Protein AF-N9PU46-F1 (afdb_monomer_lite)

Foldseek 3Di:
DVLLQVLLVVLLVVLVVLLVVLQVVLCVVVPPQHFLPVHFDPVLVVVVVVVSVVSSVVSSVVSNCVSVVNDDPVNVVVSSVVSSVVSSVSRVCRRPPDGSPCPPD

Radius of gyration: 15.97 Å; chains: 1; bounding box: 35×22×47 Å

Structure (mmCIF, N/CA/C/O backbone):
data_AF-N9PU46-F1
#
_entry.id   AF-N9PU46-F1
#
loop_
_atom_site.group_PDB
_atom_site.id
_atom_site.type_symbol
_atom_site.label_atom_id
_atom_site.label_alt_id
_atom_site.label_comp_id
_atom_site.label_asym_id
_atom_site.label_entity_id
_atom_site.label_seq_id
_atom_site.pdbx_PDB_ins_code
_atom_site.Cartn_x
_atom_site.Cartn_y
_atom_site.Cartn_z
_atom_site.occupancy
_atom_site.B_iso_or_equiv
_atom_site.auth_seq_id
_atom_site.auth_comp_id
_atom_site.auth_asym_id
_atom_site.auth_atom_id
_atom_site.pdbx_PDB_model_num
ATOM 1 N N . MET A 1 1 ? -12.086 -6.752 25.228 1.00 56.06 1 MET A N 1
ATOM 2 C CA . MET A 1 1 ? -10.749 -6.741 24.586 1.00 56.06 1 MET A CA 1
ATOM 3 C C . MET A 1 1 ? -10.788 -7.159 23.118 1.00 56.06 1 MET A C 1
ATOM 5 O O . MET A 1 1 ? -10.230 -6.430 22.313 1.00 56.06 1 MET A O 1
ATOM 9 N N . ILE A 1 2 ? -11.517 -8.222 22.751 1.00 61.69 2 ILE A N 1
ATOM 10 C CA . ILE A 1 2 ? -11.650 -8.735 21.366 1.00 61.69 2 ILE A CA 1
ATOM 11 C C . ILE A 1 2 ? -11.971 -7.641 20.327 1.00 61.69 2 ILE A C 1
ATOM 13 O O . ILE A 1 2 ? -11.306 -7.551 19.300 1.00 61.69 2 ILE A O 1
ATOM 17 N N . LYS A 1 3 ? -12.907 -6.726 20.632 1.00 62.56 3 LYS A N 1
ATOM 18 C CA . LYS A 1 3 ? -13.275 -5.624 19.721 1.00 62.56 3 LYS A CA 1
ATOM 19 C C . LYS A 1 3 ? -12.096 -4.717 19.342 1.00 62.56 3 LYS A C 1
ATOM 21 O O . LYS A 1 3 ? -12.103 -4.182 18.248 1.00 62.56 3 LYS A O 1
ATOM 26 N N . LYS A 1 4 ? -11.085 -4.547 20.208 1.00 68.75 4 LYS A N 1
ATOM 27 C CA . LYS A 1 4 ? -9.950 -3.636 19.958 1.00 68.75 4 LYS A CA 1
ATOM 28 C C . LYS A 1 4 ? -8.911 -4.209 18.992 1.00 68.75 4 LYS A C 1
ATOM 30 O O . LYS A 1 4 ? -8.247 -3.428 18.330 1.00 68.75 4 LYS A O 1
ATOM 35 N N . ILE A 1 5 ? -8.791 -5.536 18.908 1.00 79.25 5 ILE A N 1
ATOM 36 C CA . ILE A 1 5 ? -7.876 -6.229 17.981 1.00 79.25 5 ILE A CA 1
ATOM 37 C C . ILE A 1 5 ? -8.503 -6.346 16.584 1.00 79.25 5 ILE A C 1
ATOM 39 O O . ILE A 1 5 ? -7.796 -6.329 15.581 1.00 79.25 5 ILE A O 1
ATOM 43 N N . LEU A 1 6 ? -9.838 -6.379 16.513 1.00 86.06 6 LEU A N 1
ATOM 44 C CA . LEU A 1 6 ? -10.564 -6.469 15.250 1.00 86.06 6 LEU A CA 1
ATOM 45 C C . LEU A 1 6 ? -10.318 -5.255 14.336 1.00 86.06 6 LEU A C 1
ATOM 47 O O . LEU A 1 6 ? -10.182 -5.433 13.133 1.00 86.06 6 LEU A O 1
ATOM 51 N N . TYR A 1 7 ? -10.214 -4.037 14.882 1.00 85.75 7 TYR A N 1
ATOM 52 C CA . TYR A 1 7 ? -9.988 -2.826 14.074 1.00 85.75 7 TYR A CA 1
ATOM 53 C C . TYR A 1 7 ? -8.608 -2.777 13.391 1.00 85.75 7 TYR A C 1
ATOM 55 O O . TYR A 1 7 ? -8.572 -2.454 12.207 1.00 85.75 7 TYR A O 1
ATOM 63 N N . PRO A 1 8 ? -7.480 -3.105 14.056 1.00 86.25 8 PRO A N 1
ATOM 64 C CA . PRO A 1 8 ? -6.191 -3.282 13.385 1.00 86.25 8 PRO A CA 1
ATOM 65 C C . PRO A 1 8 ? -6.219 -4.326 12.264 1.00 86.25 8 PRO A C 1
ATOM 67 O O . PRO A 1 8 ? -5.702 -4.063 11.183 1.00 86.25 8 PRO A O 1
ATOM 70 N N . ILE A 1 9 ? -6.853 -5.484 12.499 1.00 89.62 9 ILE A N 1
ATOM 71 C CA . ILE A 1 9 ? -6.980 -6.543 11.483 1.00 89.62 9 ILE A CA 1
ATOM 72 C C . ILE A 1 9 ? -7.806 -6.040 10.295 1.00 89.62 9 ILE A C 1
ATOM 74 O O . ILE A 1 9 ? -7.403 -6.208 9.147 1.00 89.62 9 ILE A O 1
ATOM 78 N N . LEU A 1 10 ? -8.929 -5.369 10.561 1.00 89.00 10 LEU A N 1
ATOM 79 C CA . LEU A 1 10 ? -9.758 -4.757 9.526 1.00 89.00 10 LEU A CA 1
ATOM 80 C C . LEU A 1 10 ? -8.967 -3.710 8.728 1.00 89.00 10 LEU A C 1
ATOM 82 O O . LEU A 1 10 ? -9.060 -3.679 7.507 1.00 89.00 10 LEU A O 1
ATOM 86 N N . GLY A 1 11 ? -8.153 -2.894 9.402 1.00 87.75 11 GLY A N 1
ATOM 87 C CA . GLY A 1 11 ? -7.261 -1.927 8.762 1.00 87.75 11 GLY A CA 1
ATOM 88 C C . GLY A 1 11 ? -6.249 -2.589 7.827 1.00 87.75 11 GLY A C 1
ATOM 89 O O . GLY A 1 11 ? -6.021 -2.094 6.729 1.00 87.75 11 GLY A O 1
ATOM 90 N N . LEU A 1 12 ? -5.687 -3.734 8.216 1.00 91.69 12 LEU A N 1
ATOM 91 C CA . LEU A 1 12 ? -4.774 -4.504 7.370 1.00 91.69 12 LEU A CA 1
ATOM 92 C C . LEU A 1 12 ? -5.489 -5.079 6.138 1.00 91.69 12 LEU A C 1
ATOM 94 O O . LEU A 1 12 ? -4.997 -4.923 5.022 1.00 91.69 12 LEU A O 1
ATOM 98 N N . ILE A 1 13 ? -6.677 -5.666 6.320 1.00 92.38 13 ILE A N 1
ATOM 99 C CA . ILE A 1 13 ? -7.503 -6.182 5.214 1.00 92.38 13 ILE A CA 1
ATOM 100 C C . ILE A 1 13 ? -7.854 -5.057 4.232 1.00 92.38 13 ILE A C 1
ATOM 102 O O . ILE A 1 13 ? -7.687 -5.221 3.026 1.00 92.38 13 ILE A O 1
ATOM 106 N N . ILE A 1 14 ? -8.290 -3.899 4.739 1.00 90.44 14 ILE A N 1
ATOM 107 C CA . ILE A 1 14 ? -8.617 -2.732 3.911 1.00 90.44 14 ILE A CA 1
ATOM 108 C C . ILE A 1 14 ? -7.393 -2.280 3.113 1.00 90.44 14 ILE A C 1
ATOM 110 O O . ILE A 1 14 ? -7.520 -2.035 1.917 1.00 90.44 14 ILE A O 1
ATOM 114 N N . THR A 1 15 ? -6.207 -2.211 3.725 1.00 92.50 15 THR A N 1
ATOM 115 C CA . THR A 1 15 ? -4.979 -1.847 3.004 1.00 92.50 15 THR A CA 1
ATOM 116 C C . THR A 1 15 ? -4.678 -2.818 1.866 1.00 92.50 15 THR A C 1
ATOM 118 O O . THR A 1 15 ? -4.368 -2.365 0.770 1.00 92.50 15 THR A O 1
ATOM 121 N N . ILE A 1 16 ? -4.806 -4.132 2.083 1.00 93.31 16 ILE A N 1
ATOM 122 C CA . ILE A 1 16 ? -4.588 -5.140 1.030 1.00 93.31 16 ILE A CA 1
ATOM 123 C C . ILE A 1 16 ? -5.562 -4.923 -0.135 1.00 93.31 16 ILE A C 1
ATOM 125 O O . ILE A 1 16 ? -5.145 -4.882 -1.292 1.00 93.31 16 ILE A O 1
ATOM 129 N N . VAL A 1 17 ? -6.848 -4.729 0.168 1.00 93.25 17 VAL A N 1
ATOM 130 C CA . VAL A 1 17 ? -7.877 -4.470 -0.851 1.00 93.25 17 VAL A CA 1
ATOM 131 C C . VAL A 1 17 ? -7.582 -3.178 -1.613 1.00 93.25 17 VAL A C 1
ATOM 133 O O . VAL A 1 17 ? -7.658 -3.158 -2.838 1.00 93.25 17 VAL A O 1
ATOM 136 N N . LEU A 1 18 ? -7.198 -2.107 -0.914 1.00 92.00 18 LEU A N 1
ATOM 137 C CA . LEU A 1 18 ? -6.857 -0.835 -1.546 1.00 92.00 18 LEU A CA 1
ATOM 138 C C . LEU A 1 18 ? -5.584 -0.930 -2.395 1.00 92.00 18 LEU A C 1
ATOM 140 O O . LEU A 1 18 ? -5.538 -0.316 -3.457 1.00 92.00 18 LEU A O 1
ATOM 144 N N . MET A 1 19 ? -4.577 -1.709 -1.983 1.00 91.12 19 MET A N 1
ATOM 145 C CA . MET A 1 19 ? -3.390 -1.976 -2.805 1.00 91.12 19 MET A CA 1
ATOM 146 C C . MET A 1 19 ? -3.791 -2.636 -4.126 1.00 91.12 19 MET A C 1
ATOM 148 O O . MET A 1 19 ? -3.445 -2.112 -5.186 1.00 91.12 19 MET A O 1
ATOM 152 N N . GLN A 1 20 ? -4.581 -3.712 -4.072 1.00 90.38 20 GLN A N 1
ATOM 153 C CA . GLN A 1 20 ? -5.065 -4.405 -5.268 1.00 90.38 20 GLN A CA 1
ATOM 154 C C . GLN A 1 20 ? -5.889 -3.473 -6.167 1.00 90.38 20 GLN A C 1
ATOM 156 O O . GLN A 1 20 ? -5.608 -3.338 -7.358 1.00 90.38 20 GLN A O 1
ATOM 161 N N . PHE A 1 21 ? -6.858 -2.765 -5.585 1.00 90.94 21 PHE A N 1
ATOM 162 C CA . PHE A 1 21 ? -7.725 -1.851 -6.325 1.00 90.94 21 PHE A CA 1
ATOM 163 C C . PHE A 1 21 ? -6.939 -0.704 -6.970 1.00 90.94 21 PHE A C 1
ATOM 165 O O . PHE A 1 21 ? -7.191 -0.343 -8.116 1.00 90.94 21 PHE A O 1
ATOM 172 N N . SER A 1 22 ? -5.949 -0.147 -6.266 1.00 87.81 22 SER A N 1
ATOM 173 C CA . SER A 1 22 ? -5.105 0.927 -6.798 1.00 87.81 22 SER A CA 1
ATOM 174 C C . SER A 1 22 ? -4.264 0.471 -7.994 1.00 87.81 22 SER A C 1
ATOM 176 O O . SER A 1 22 ? -4.098 1.233 -8.946 1.00 87.81 22 SER A O 1
ATOM 178 N N . HIS A 1 23 ? -3.780 -0.775 -7.979 1.00 87.12 23 HIS A N 1
ATOM 179 C CA . HIS A 1 23 ? -3.045 -1.358 -9.095 1.00 87.12 23 HIS A CA 1
ATOM 180 C C . HIS A 1 23 ? -3.948 -1.552 -10.318 1.00 87.12 23 HIS A C 1
ATOM 182 O O . HIS A 1 23 ? -3.603 -1.116 -11.416 1.00 87.12 23 HIS A O 1
ATOM 188 N N . GLU A 1 24 ? -5.130 -2.144 -10.135 1.00 88.31 24 GLU A N 1
ATOM 189 C CA . GLU A 1 24 ? -6.098 -2.328 -11.221 1.00 88.31 24 GLU A CA 1
ATOM 190 C C . GLU A 1 24 ? -6.562 -0.989 -11.800 1.00 88.31 24 GLU A C 1
ATOM 192 O O . GLU A 1 24 ? -6.592 -0.813 -13.020 1.00 88.31 24 GLU A O 1
ATOM 197 N N . ALA A 1 25 ? -6.861 -0.011 -10.940 1.00 88.44 25 ALA A N 1
ATOM 198 C CA . ALA A 1 25 ? -7.204 1.341 -11.359 1.00 88.44 25 ALA A CA 1
ATOM 199 C C . ALA A 1 25 ? -6.074 1.973 -12.182 1.00 88.44 25 ALA A C 1
ATOM 201 O O . ALA A 1 25 ? -6.332 2.522 -13.251 1.00 88.44 25 ALA A O 1
ATOM 202 N N . PHE A 1 26 ? -4.819 1.850 -11.736 1.00 87.62 26 PHE A N 1
ATOM 203 C CA . PHE A 1 26 ? -3.662 2.343 -12.481 1.00 87.62 26 PHE A CA 1
ATOM 204 C C . PHE A 1 26 ? -3.560 1.705 -13.874 1.00 87.62 26 PHE A C 1
ATOM 206 O O . PHE A 1 26 ? -3.464 2.424 -14.869 1.00 87.62 26 PHE A O 1
ATOM 213 N N . VAL A 1 27 ? -3.630 0.372 -13.963 1.00 86.38 27 VAL A N 1
ATOM 214 C CA . VAL A 1 27 ? -3.524 -0.366 -15.236 1.00 86.38 27 VAL A CA 1
ATOM 215 C C . VAL A 1 27 ? -4.652 0.010 -16.202 1.00 86.38 27 VAL A C 1
ATOM 217 O O . VAL A 1 27 ? -4.415 0.147 -17.404 1.00 86.38 27 VAL A O 1
ATOM 220 N N . ASN A 1 28 ? -5.866 0.212 -15.688 1.00 87.44 28 ASN A N 1
ATOM 221 C CA . ASN A 1 28 ? -7.025 0.598 -16.491 1.00 87.44 28 ASN A CA 1
ATOM 222 C C . ASN A 1 28 ? -6.972 2.06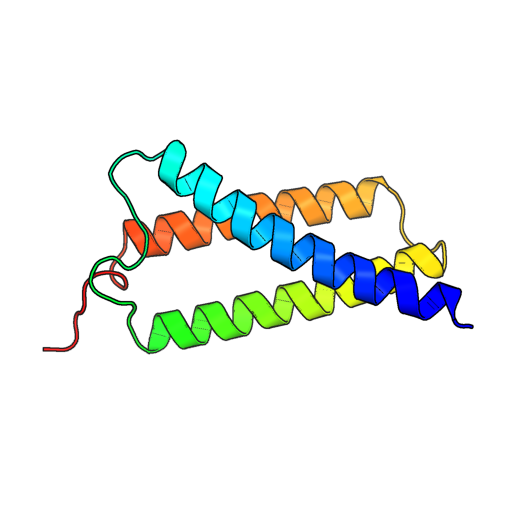4 -16.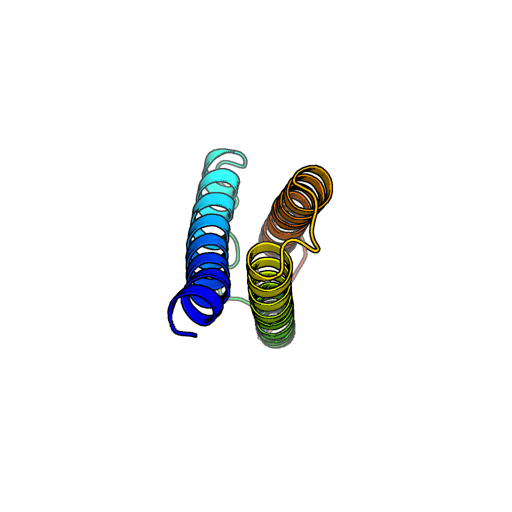957 1.00 87.44 28 ASN A C 1
ATOM 224 O O . ASN A 1 28 ? -7.424 2.368 -18.062 1.00 87.44 28 ASN A O 1
ATOM 228 N N . LEU A 1 29 ? -6.413 2.966 -16.141 1.00 86.38 29 LEU A N 1
ATOM 229 C CA . LEU A 1 29 ? -6.268 4.388 -16.468 1.00 86.38 29 LEU A CA 1
ATOM 230 C C . LEU A 1 29 ? -5.125 4.640 -17.457 1.00 86.38 29 LEU A C 1
ATOM 232 O O . LEU A 1 29 ? -5.297 5.375 -18.427 1.00 86.38 29 LEU A O 1
ATOM 236 N N . VAL A 1 30 ? -3.965 4.020 -17.239 1.00 81.00 30 VAL A N 1
ATOM 237 C CA . VAL A 1 30 ? -2.738 4.253 -18.020 1.00 81.00 30 VAL A CA 1
ATOM 238 C C . VAL A 1 30 ? -2.557 3.153 -19.071 1.00 81.00 30 VAL A C 1
ATOM 240 O O . VAL A 1 30 ? -1.476 2.581 -19.199 1.00 81.00 30 VAL A O 1
ATOM 243 N N . LYS A 1 31 ? -3.643 2.826 -19.793 1.00 70.00 31 LYS A N 1
ATOM 244 C CA . LYS A 1 31 ? -3.727 1.752 -20.804 1.00 70.00 31 LYS A CA 1
ATOM 245 C C . LYS A 1 31 ? -2.379 1.519 -21.509 1.00 70.00 31 LYS A C 1
ATOM 247 O O . LYS A 1 31 ? -1.792 2.455 -22.041 1.00 70.00 31 LYS A O 1
ATOM 252 N N . HIS A 1 32 ? -1.921 0.263 -21.512 1.00 65.44 32 HIS A N 1
ATOM 253 C CA . HIS A 1 32 ? -0.635 -0.230 -22.051 1.00 65.44 32 HIS A CA 1
ATOM 254 C C . HIS A 1 32 ? 0.607 -0.116 -21.153 1.00 65.44 32 HIS A C 1
ATOM 256 O O . HIS A 1 32 ? 1.641 -0.678 -21.505 1.00 65.44 32 HIS A O 1
ATOM 262 N N . LYS A 1 33 ? 0.521 0.490 -19.964 1.00 70.56 33 LYS A N 1
ATOM 263 C CA . LYS A 1 33 ? 1.614 0.468 -18.981 1.00 70.56 33 LYS A CA 1
ATOM 264 C C . LYS A 1 33 ? 1.294 -0.475 -17.825 1.00 70.56 33 LYS A C 1
ATOM 266 O O . LYS A 1 33 ? 0.707 -0.056 -16.830 1.00 70.56 33 LYS A O 1
ATOM 271 N N . ARG A 1 34 ? 1.675 -1.755 -17.934 1.00 76.31 34 ARG A N 1
ATOM 272 C CA . ARG A 1 34 ? 1.624 -2.651 -16.765 1.00 76.31 34 ARG A CA 1
ATOM 273 C C . ARG A 1 34 ? 2.966 -2.606 -16.022 1.00 76.31 34 ARG A C 1
ATOM 275 O O . ARG A 1 34 ? 4.008 -2.761 -16.658 1.00 76.31 34 ARG A O 1
ATOM 282 N N . PRO A 1 35 ? 2.958 -2.388 -14.699 1.00 76.75 35 PRO A N 1
ATOM 283 C CA . PRO A 1 35 ? 4.162 -2.462 -13.881 1.00 76.75 35 PRO A CA 1
ATOM 284 C C . PRO A 1 35 ? 4.848 -3.829 -14.007 1.00 76.75 35 PRO A C 1
ATOM 286 O O . PRO A 1 35 ? 4.177 -4.855 -13.932 1.00 76.75 35 PRO A O 1
ATOM 289 N N . CYS A 1 36 ? 6.175 -3.836 -14.155 1.00 74.44 36 CYS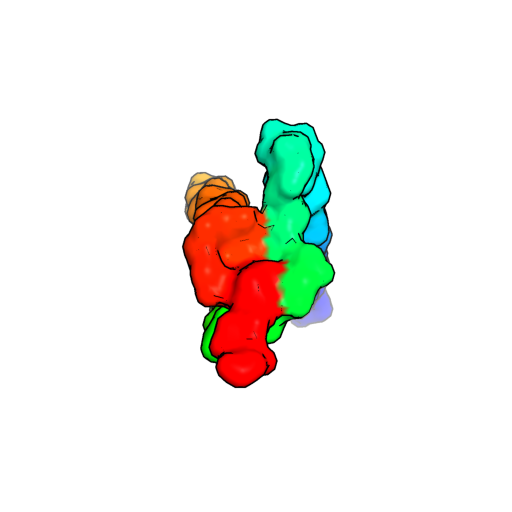 A N 1
ATOM 290 C CA . CYS A 1 36 ? 7.009 -5.045 -14.124 1.00 74.44 36 CYS A CA 1
ATOM 291 C C . CYS A 1 36 ? 6.603 -6.196 -15.073 1.00 74.44 36 CYS A C 1
ATOM 293 O O . CYS A 1 36 ? 6.726 -7.361 -14.693 1.00 74.44 36 CYS A O 1
ATOM 295 N N . ILE A 1 37 ? 6.162 -5.905 -16.306 1.00 73.25 37 ILE A N 1
ATOM 296 C CA . ILE A 1 37 ? 5.873 -6.941 -17.326 1.00 73.25 37 ILE A CA 1
ATOM 297 C C . ILE A 1 37 ? 7.076 -7.865 -17.557 1.00 73.25 37 ILE A C 1
ATOM 299 O O . ILE A 1 37 ? 6.903 -9.075 -17.660 1.00 73.25 37 ILE A O 1
ATOM 303 N N . GLU A 1 38 ? 8.285 -7.306 -17.609 1.00 72.00 38 GLU A N 1
ATOM 304 C CA . GLU A 1 38 ? 9.528 -8.047 -17.870 1.00 72.00 38 GLU A CA 1
ATOM 305 C C . GLU A 1 38 ? 10.225 -8.499 -16.575 1.00 72.00 38 GLU A C 1
ATOM 307 O O . GLU A 1 38 ? 11.354 -8.987 -16.593 1.00 72.00 38 GLU A O 1
ATOM 312 N N . GLY A 1 39 ? 9.542 -8.355 -15.435 1.00 69.69 39 GLY A N 1
ATOM 313 C CA . GLY A 1 39 ? 10.094 -8.561 -14.101 1.00 69.69 39 GLY A CA 1
ATOM 314 C C . GLY A 1 39 ? 10.546 -7.259 -13.436 1.00 69.69 39 GLY A C 1
ATOM 315 O O . GLY A 1 39 ? 10.871 -6.273 -14.090 1.00 69.69 39 GLY A O 1
ATOM 316 N N . CYS A 1 40 ? 10.529 -7.248 -12.099 1.00 77.69 40 CYS A N 1
ATOM 317 C CA . CYS A 1 40 ? 11.059 -6.133 -11.317 1.00 77.69 40 CYS A CA 1
ATOM 318 C C . CYS A 1 40 ? 12.526 -6.379 -10.920 1.00 77.69 40 CYS A C 1
ATOM 320 O O . CYS A 1 40 ? 12.867 -7.495 -10.510 1.00 77.69 40 CYS A O 1
ATOM 322 N N . SER A 1 41 ? 13.349 -5.330 -10.892 1.00 81.31 41 SER A N 1
ATOM 323 C CA . SER A 1 41 ? 14.698 -5.384 -10.311 1.00 81.31 41 SER A CA 1
ATOM 324 C C . SER A 1 41 ? 14.691 -5.790 -8.829 1.00 81.31 41 SER A C 1
ATOM 326 O O . SER A 1 41 ? 13.719 -5.559 -8.100 1.00 81.31 41 SER A O 1
ATOM 328 N N . GLY A 1 42 ? 15.804 -6.357 -8.348 1.00 81.56 42 GLY A N 1
ATOM 329 C CA . GLY A 1 42 ? 15.966 -6.718 -6.933 1.00 81.56 42 GLY A CA 1
ATOM 330 C C . GLY A 1 42 ? 15.794 -5.524 -5.985 1.00 81.56 42 GLY A C 1
ATOM 331 O O . GLY A 1 42 ? 15.070 -5.618 -4.994 1.00 81.56 42 GLY A O 1
ATOM 332 N N . SER A 1 43 ? 16.377 -4.371 -6.327 1.00 82.94 43 SER A N 1
ATOM 333 C CA . SER A 1 43 ? 16.246 -3.136 -5.544 1.00 82.94 43 SER A CA 1
ATOM 334 C C . SER A 1 43 ? 14.796 -2.663 -5.445 1.00 82.94 43 SER A C 1
ATOM 336 O O . SER A 1 43 ? 14.351 -2.270 -4.366 1.00 82.94 43 SER A O 1
ATOM 338 N N . PHE A 1 44 ? 14.029 -2.754 -6.537 1.00 84.56 44 PHE A N 1
ATOM 339 C CA . PHE A 1 44 ? 12.619 -2.371 -6.527 1.00 84.56 44 PHE A CA 1
ATOM 340 C C . PHE A 1 44 ? 11.760 -3.345 -5.712 1.00 84.56 44 PHE A C 1
ATOM 342 O O . PHE A 1 44 ? 10.883 -2.904 -4.976 1.00 84.56 44 PHE A O 1
ATOM 349 N N . LYS A 1 45 ? 12.041 -4.655 -5.761 1.00 85.06 45 LYS A N 1
ATOM 350 C CA . LYS A 1 45 ? 11.371 -5.645 -4.894 1.00 85.06 45 LYS A CA 1
ATOM 351 C C . LYS A 1 45 ? 11.600 -5.346 -3.410 1.00 85.06 45 LYS A C 1
ATOM 353 O O . LYS A 1 45 ? 10.643 -5.354 -2.639 1.00 85.06 45 LYS A O 1
ATOM 358 N N . ASN A 1 46 ? 12.835 -5.026 -3.021 1.00 88.75 46 ASN A N 1
ATOM 359 C CA . ASN A 1 46 ? 13.160 -4.648 -1.641 1.00 88.75 46 ASN A CA 1
ATOM 360 C C . ASN A 1 46 ? 12.443 -3.359 -1.221 1.00 88.75 46 ASN A C 1
ATOM 362 O O . ASN A 1 46 ? 11.865 -3.299 -0.136 1.00 88.75 46 ASN A O 1
ATOM 366 N N . PHE A 1 47 ? 12.422 -2.351 -2.096 1.00 90.19 47 PHE A N 1
ATOM 367 C CA . PHE A 1 47 ? 11.659 -1.126 -1.868 1.00 90.19 47 PHE A CA 1
ATOM 368 C C . PHE A 1 47 ? 10.160 -1.409 -1.693 1.00 90.19 47 PHE A C 1
ATOM 370 O O . PHE A 1 47 ? 9.566 -0.950 -0.721 1.00 90.19 47 PHE A O 1
ATOM 377 N N . LEU A 1 48 ? 9.556 -2.202 -2.585 1.00 89.31 48 LEU A N 1
ATOM 378 C CA . LEU A 1 48 ? 8.136 -2.548 -2.532 1.00 89.31 48 LEU A CA 1
ATOM 379 C C . LEU A 1 48 ? 7.792 -3.327 -1.257 1.00 89.31 48 LEU A C 1
ATOM 381 O O . LEU A 1 48 ? 6.746 -3.090 -0.652 1.00 89.31 48 LEU A O 1
ATOM 385 N N . MET A 1 49 ? 8.686 -4.213 -0.813 1.00 92.00 49 MET A N 1
ATOM 386 C CA . MET A 1 49 ? 8.548 -4.929 0.453 1.00 92.00 49 MET A CA 1
ATOM 387 C C . MET A 1 49 ? 8.507 -3.951 1.635 1.00 92.00 49 MET A C 1
ATOM 389 O O . MET A 1 49 ? 7.565 -3.994 2.424 1.00 92.00 49 MET A O 1
ATOM 393 N N . ILE A 1 50 ? 9.476 -3.033 1.737 1.00 95.00 50 ILE A N 1
ATOM 394 C CA . ILE A 1 50 ? 9.523 -2.026 2.813 1.00 95.00 50 ILE A CA 1
ATOM 395 C C . ILE A 1 50 ? 8.294 -1.110 2.758 1.00 95.00 50 ILE A C 1
ATOM 397 O O . ILE A 1 50 ? 7.664 -0.863 3.786 1.00 95.00 50 ILE A O 1
ATOM 401 N N . TYR A 1 51 ? 7.918 -0.650 1.562 1.00 93.88 51 TYR A N 1
ATOM 402 C CA . TYR A 1 51 ? 6.728 0.169 1.327 1.00 93.88 51 TYR A CA 1
ATOM 403 C C . TYR A 1 51 ? 5.452 -0.534 1.811 1.00 93.88 51 TYR A C 1
ATOM 405 O O . TYR A 1 51 ? 4.625 0.069 2.496 1.00 93.88 51 TYR A O 1
ATOM 413 N N . THR A 1 52 ? 5.310 -1.826 1.512 1.00 93.19 52 THR A N 1
ATOM 414 C CA . THR A 1 52 ? 4.150 -2.625 1.926 1.00 93.19 52 THR A CA 1
ATOM 415 C C . THR A 1 52 ? 4.091 -2.772 3.445 1.00 93.19 52 THR A C 1
ATOM 417 O O . THR A 1 52 ? 3.058 -2.488 4.053 1.00 93.19 52 THR A O 1
ATOM 420 N N . TRP A 1 53 ? 5.211 -3.137 4.078 1.00 95.25 53 TRP A N 1
ATOM 421 C CA . TRP A 1 53 ? 5.296 -3.258 5.537 1.00 95.25 53 TRP A CA 1
ATOM 422 C C . TRP A 1 53 ? 5.008 -1.944 6.253 1.00 95.25 53 TRP A C 1
ATOM 424 O O . TRP A 1 53 ? 4.283 -1.937 7.249 1.00 95.25 53 TRP A O 1
ATOM 434 N N . PHE A 1 54 ? 5.523 -0.830 5.730 1.00 95.88 54 PHE A N 1
ATOM 435 C CA . PHE A 1 54 ? 5.241 0.499 6.261 1.00 95.88 54 PHE A CA 1
ATOM 436 C C . PHE A 1 54 ? 3.731 0.767 6.309 1.00 95.88 54 PHE A C 1
ATOM 438 O O . PHE A 1 54 ? 3.203 1.136 7.359 1.00 95.88 54 PHE A O 1
ATOM 445 N N . TRP A 1 55 ? 3.016 0.509 5.211 1.00 95.88 55 TRP A N 1
ATOM 446 C CA . TRP A 1 55 ? 1.571 0.724 5.148 1.00 95.88 55 TRP A CA 1
ATOM 447 C C . TRP A 1 55 ? 0.759 -0.251 5.997 1.00 95.88 55 TRP A C 1
ATOM 449 O O . TRP A 1 55 ? -0.266 0.149 6.549 1.00 95.88 55 TRP A O 1
ATOM 459 N N . PHE A 1 56 ? 1.211 -1.495 6.156 1.00 94.25 56 PHE A N 1
ATOM 460 C CA . PHE A 1 56 ? 0.575 -2.449 7.069 1.00 94.25 56 PHE A CA 1
ATOM 461 C C . PHE A 1 56 ? 0.697 -2.003 8.525 1.00 94.25 56 PHE A C 1
ATOM 463 O O . PHE A 1 56 ? -0.301 -1.954 9.241 1.00 94.25 56 PHE A O 1
ATOM 470 N N . ILE A 1 57 ? 1.896 -1.610 8.960 1.00 94.50 57 ILE A N 1
ATOM 471 C CA . ILE A 1 57 ? 2.111 -1.113 10.325 1.00 94.50 57 ILE A CA 1
ATOM 472 C C . ILE A 1 57 ? 1.276 0.148 10.556 1.00 94.50 57 ILE A C 1
ATOM 474 O O . ILE A 1 57 ? 0.581 0.263 11.568 1.00 94.50 57 ILE A O 1
ATOM 478 N N . LEU A 1 58 ? 1.293 1.080 9.601 1.00 94.12 58 LEU A N 1
ATOM 479 C CA . LEU A 1 58 ? 0.557 2.332 9.715 1.00 94.12 58 LEU A CA 1
ATOM 480 C C . LEU A 1 58 ? -0.962 2.110 9.747 1.00 94.12 58 LEU A C 1
ATOM 482 O O . LEU A 1 58 ? -1.649 2.770 10.527 1.00 94.12 58 LEU A O 1
ATOM 486 N N . SER A 1 59 ? -1.498 1.160 8.972 1.00 93.12 59 SER A N 1
ATOM 487 C CA . SER A 1 59 ? -2.932 0.850 8.994 1.00 93.12 59 SER A CA 1
ATOM 488 C C . SER A 1 59 ? -3.361 0.131 10.270 1.00 93.12 59 SER A C 1
ATOM 490 O O . SER A 1 59 ? -4.422 0.442 10.813 1.00 93.12 59 SER A O 1
ATOM 492 N N . MET A 1 60 ? -2.521 -0.755 10.816 1.00 91.19 60 MET A N 1
ATOM 493 C CA . MET A 1 60 ? -2.759 -1.373 12.122 1.00 91.19 60 MET A CA 1
ATOM 494 C C . MET A 1 60 ? -2.759 -0.329 13.244 1.00 91.19 60 MET A C 1
ATOM 496 O O . MET A 1 60 ? -3.651 -0.344 14.097 1.00 91.19 60 MET A O 1
ATOM 500 N N . LEU A 1 61 ? -1.807 0.612 13.225 1.00 91.50 61 LEU A N 1
ATOM 501 C CA . LEU A 1 61 ? -1.753 1.732 14.169 1.00 91.50 61 LEU A CA 1
ATOM 502 C C . LEU A 1 61 ? -2.978 2.641 14.033 1.00 91.50 61 LEU A C 1
ATOM 504 O O . LEU A 1 61 ? -3.601 2.983 15.040 1.00 91.50 61 LEU A O 1
ATOM 508 N N . ALA A 1 62 ? -3.375 2.988 12.807 1.00 90.12 62 ALA A N 1
ATOM 509 C CA . ALA A 1 62 ? -4.581 3.771 12.557 1.00 90.12 62 ALA A CA 1
ATOM 510 C C . ALA A 1 62 ? -5.833 3.043 13.074 1.00 90.12 62 ALA A C 1
ATOM 512 O O . ALA A 1 62 ? -6.620 3.631 13.815 1.00 90.12 62 ALA A O 1
ATOM 513 N N . GLY A 1 63 ? -5.980 1.747 12.780 1.00 88.94 63 GLY A N 1
ATOM 514 C CA . GLY A 1 63 ? -7.060 0.899 13.291 1.00 88.94 63 GLY A CA 1
ATOM 515 C C . GLY A 1 63 ? -7.108 0.860 14.820 1.00 88.94 63 GLY A C 1
ATOM 516 O O . GLY A 1 63 ? -8.180 0.982 15.418 1.00 88.94 63 GLY A O 1
ATOM 517 N N . TYR A 1 64 ? -5.949 0.778 15.476 1.00 89.62 64 TYR A N 1
ATOM 518 C CA . TYR A 1 64 ? -5.856 0.854 16.933 1.00 89.62 64 TYR A CA 1
ATOM 519 C C . TYR A 1 64 ? -6.291 2.223 17.478 1.00 89.62 64 TYR A C 1
ATOM 521 O O . TYR A 1 64 ? -7.076 2.290 18.428 1.00 89.62 64 TYR A O 1
ATOM 529 N N . LEU A 1 65 ? -5.831 3.324 16.874 1.00 89.81 65 LEU A N 1
ATOM 530 C CA . LEU A 1 65 ? -6.206 4.680 17.289 1.00 89.81 65 LEU A CA 1
ATOM 531 C C . LEU A 1 65 ? -7.707 4.944 17.108 1.00 89.81 65 LEU A C 1
ATOM 533 O O . LEU A 1 65 ? -8.318 5.599 17.956 1.00 89.81 65 LEU A O 1
ATOM 537 N N . ILE A 1 66 ? -8.317 4.389 16.057 1.00 87.38 66 ILE A N 1
ATOM 538 C CA . ILE A 1 66 ? -9.769 4.412 15.838 1.00 87.38 66 ILE A CA 1
ATOM 539 C C . ILE A 1 66 ? -10.487 3.648 16.953 1.00 87.38 66 ILE A C 1
ATOM 541 O O . ILE A 1 66 ? -11.399 4.188 17.580 1.00 87.38 66 ILE A O 1
ATOM 545 N N . ALA A 1 67 ? -10.047 2.425 17.266 1.00 86.75 67 ALA A N 1
ATOM 546 C CA . ALA A 1 67 ? -10.624 1.627 18.349 1.00 86.75 67 ALA A CA 1
ATOM 547 C C . ALA A 1 67 ? -10.507 2.316 19.719 1.00 86.75 67 ALA A C 1
ATOM 549 O O . ALA A 1 67 ? -11.375 2.160 20.581 1.00 86.75 67 ALA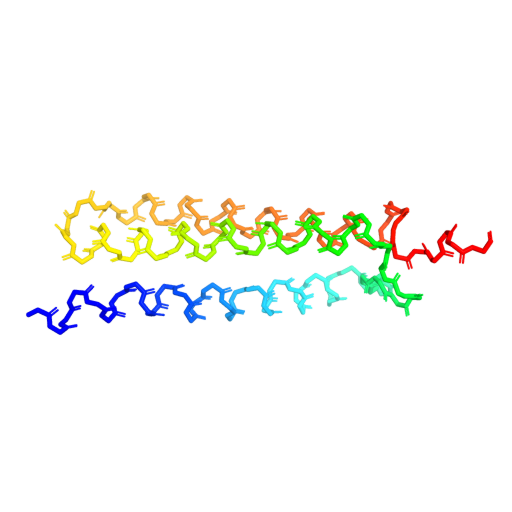 A O 1
ATOM 550 N N . ALA A 1 68 ? -9.439 3.090 19.922 1.00 86.62 68 ALA A N 1
ATOM 551 C CA . ALA A 1 68 ? -9.214 3.897 21.114 1.00 86.62 68 ALA A CA 1
ATOM 552 C C . ALA A 1 68 ? -9.980 5.235 21.114 1.00 86.62 68 ALA A C 1
ATOM 554 O O . ALA A 1 68 ? -9.877 5.969 22.094 1.00 86.62 68 ALA A O 1
ATOM 555 N N . ARG A 1 69 ? -10.733 5.559 20.048 1.00 85.44 69 ARG A N 1
ATOM 556 C CA . ARG A 1 69 ? -11.403 6.857 19.823 1.00 85.44 69 ARG A CA 1
ATOM 557 C C . ARG A 1 69 ? -10.450 8.061 19.881 1.00 85.44 69 ARG A C 1
ATOM 559 O O . ARG A 1 69 ? -10.854 9.160 20.245 1.00 85.44 69 ARG A O 1
ATOM 566 N N . LYS A 1 70 ? -9.180 7.848 19.527 1.00 87.19 70 LYS A N 1
ATOM 567 C CA . LYS A 1 70 ? -8.116 8.866 19.514 1.00 87.19 70 LYS A CA 1
ATOM 568 C C . LYS A 1 70 ? -7.817 9.416 18.116 1.00 87.19 70 LYS A C 1
ATOM 570 O O . LYS A 1 70 ? -7.054 10.366 17.995 1.00 87.19 70 LYS A O 1
ATOM 575 N N . ALA A 1 71 ? -8.400 8.831 17.070 1.00 85.44 71 ALA A N 1
ATOM 576 C CA . ALA A 1 71 ? -8.276 9.303 15.693 1.00 85.44 71 ALA A CA 1
ATOM 577 C C . ALA A 1 71 ? -9.578 9.956 15.216 1.00 85.44 71 ALA A C 1
ATOM 579 O O . ALA A 1 71 ? -10.667 9.429 15.444 1.00 85.44 71 ALA A O 1
ATOM 580 N N . SER A 1 72 ? -9.461 11.089 14.521 1.00 89.06 72 SER A N 1
ATOM 581 C CA . SER A 1 72 ? -10.590 11.738 13.853 1.00 89.06 72 SER A CA 1
ATOM 582 C C . SER A 1 72 ? -10.808 11.153 12.456 1.00 89.06 72 SER A C 1
ATOM 584 O O . SER A 1 72 ? -9.869 10.698 11.805 1.00 89.06 72 SER A O 1
ATOM 586 N N . TYR A 1 73 ? -12.040 11.228 11.949 1.00 84.81 73 TYR A N 1
ATOM 587 C CA . TYR A 1 73 ? -12.350 10.811 10.576 1.00 84.81 73 TYR A CA 1
ATOM 588 C C . TYR A 1 73 ? -11.501 11.552 9.526 1.00 84.81 73 TYR A C 1
ATOM 590 O O . TYR A 1 73 ? -11.045 10.954 8.556 1.00 84.81 73 TYR A O 1
ATOM 598 N N . LYS A 1 74 ? -11.209 12.840 9.760 1.00 89.81 74 LYS A N 1
ATOM 599 C CA . LYS A 1 74 ? -10.346 13.649 8.884 1.00 89.81 74 LYS A CA 1
ATOM 600 C C . LYS A 1 74 ? -8.940 13.058 8.758 1.00 89.81 74 LYS A C 1
ATOM 602 O O . LYS A 1 74 ? -8.411 12.992 7.656 1.00 89.81 74 LYS A O 1
ATOM 607 N N . PHE A 1 75 ? -8.359 12.595 9.867 1.00 89.31 75 PHE A N 1
ATOM 608 C CA . PHE A 1 75 ? -7.042 11.955 9.863 1.00 89.31 75 PHE A CA 1
ATOM 609 C C . PHE A 1 75 ? -7.032 10.677 9.013 1.00 89.31 75 PHE A C 1
ATOM 611 O O . PHE A 1 75 ? -6.115 10.479 8.222 1.00 89.31 75 PHE A O 1
ATOM 618 N N . ILE A 1 76 ? -8.083 9.855 9.114 1.00 88.25 76 ILE A N 1
ATOM 619 C CA . ILE A 1 76 ? -8.230 8.629 8.314 1.00 88.25 76 ILE A CA 1
ATOM 620 C C . ILE A 1 76 ? -8.317 8.968 6.825 1.00 88.25 76 ILE A C 1
ATOM 622 O O . ILE A 1 76 ? -7.610 8.370 6.021 1.00 88.25 76 ILE A O 1
ATOM 626 N N . MET A 1 77 ? -9.142 9.952 6.459 1.00 90.31 77 MET A N 1
ATOM 627 C CA . MET A 1 77 ? -9.294 10.382 5.066 1.00 90.31 77 MET A CA 1
ATOM 628 C C . MET A 1 77 ? -7.977 10.882 4.468 1.00 90.31 77 MET A C 1
ATOM 630 O O . MET A 1 77 ? -7.647 10.527 3.340 1.00 90.31 77 MET A O 1
ATOM 634 N N . ILE A 1 78 ? -7.204 11.660 5.231 1.00 93.62 78 ILE A N 1
ATOM 635 C CA . ILE A 1 78 ? -5.878 12.127 4.806 1.00 93.62 78 ILE A CA 1
ATOM 636 C C . ILE A 1 78 ? -4.93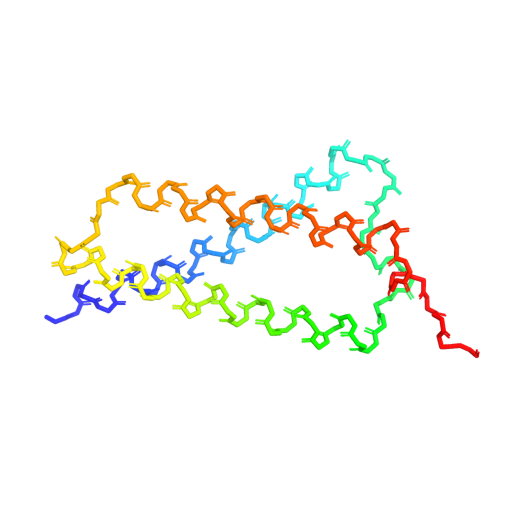1 10.939 4.611 1.00 93.62 78 ILE A C 1
ATOM 638 O O . ILE A 1 78 ? -4.257 10.864 3.588 1.00 93.62 78 ILE A O 1
ATOM 642 N N . LEU A 1 79 ? -4.909 9.986 5.546 1.00 93.12 79 LEU A N 1
ATOM 643 C CA . LEU A 1 79 ? -4.095 8.771 5.439 1.00 93.12 79 LEU A CA 1
ATOM 644 C C . LEU A 1 79 ? -4.425 7.954 4.189 1.00 93.12 79 LEU A C 1
ATOM 646 O O . LEU A 1 79 ? -3.516 7.554 3.468 1.00 93.12 79 LEU A O 1
ATOM 650 N N . VAL A 1 80 ? -5.713 7.736 3.918 1.00 92.06 80 VAL A N 1
ATOM 651 C CA . VAL A 1 80 ? -6.182 7.010 2.729 1.00 92.06 80 VAL A CA 1
ATOM 652 C C . VAL A 1 80 ? -5.815 7.764 1.451 1.00 92.06 80 VAL A C 1
ATOM 654 O O . VAL A 1 80 ? -5.368 7.150 0.487 1.00 92.06 80 VAL A O 1
ATOM 657 N N . LEU A 1 81 ? -5.942 9.092 1.433 1.00 93.88 81 LEU A N 1
ATOM 658 C CA . LEU A 1 81 ? -5.552 9.897 0.277 1.00 93.88 81 LEU A CA 1
ATOM 659 C C . LEU A 1 81 ? -4.040 9.814 0.010 1.00 93.88 81 LEU A C 1
ATOM 661 O O . LEU A 1 81 ? -3.634 9.581 -1.127 1.00 93.88 81 LEU A O 1
ATOM 665 N N . ILE A 1 82 ? -3.211 9.953 1.050 1.00 95.56 82 ILE A N 1
ATOM 666 C CA . ILE A 1 82 ? -1.749 9.815 0.945 1.00 95.56 82 ILE A CA 1
ATOM 667 C C . ILE A 1 82 ? -1.384 8.409 0.471 1.00 95.56 82 ILE A C 1
ATOM 669 O O . ILE A 1 82 ? -0.521 8.265 -0.395 1.00 95.56 82 ILE A O 1
ATOM 673 N N . PHE A 1 83 ? -2.061 7.386 0.999 1.00 94.44 83 PHE A N 1
ATOM 674 C CA . PHE A 1 83 ? -1.914 6.009 0.547 1.00 94.44 83 PHE A CA 1
ATOM 675 C C . PHE A 1 83 ? -2.137 5.923 -0.961 1.00 94.44 83 PHE A C 1
ATOM 677 O O . PHE A 1 83 ? -1.186 5.629 -1.677 1.00 94.44 83 PHE A O 1
ATOM 684 N N . LEU A 1 84 ? -3.321 6.302 -1.450 1.00 93.50 84 LEU A N 1
ATOM 685 C CA . LEU A 1 84 ? -3.681 6.200 -2.867 1.00 93.50 84 LEU A CA 1
ATOM 686 C C . LEU A 1 84 ? -2.709 6.955 -3.781 1.00 93.50 84 LEU A C 1
ATOM 688 O O . LEU A 1 84 ? -2.267 6.403 -4.787 1.00 93.50 84 LEU A O 1
ATOM 692 N N . ILE A 1 85 ? -2.336 8.187 -3.418 1.00 93.62 85 ILE A N 1
ATOM 693 C CA . ILE A 1 85 ? -1.363 8.981 -4.182 1.00 93.62 85 ILE A CA 1
ATOM 694 C C . ILE A 1 85 ? -0.011 8.265 -4.218 1.00 93.62 85 ILE A C 1
ATOM 696 O O . ILE A 1 85 ? 0.579 8.109 -5.285 1.00 93.62 85 ILE A O 1
ATOM 700 N N . SER A 1 86 ? 0.475 7.790 -3.069 1.00 94.81 86 SER A N 1
ATOM 701 C CA . SER A 1 86 ? 1.757 7.091 -3.002 1.00 94.81 86 SER A CA 1
ATOM 702 C C . SER A 1 86 ? 1.742 5.798 -3.818 1.00 94.81 86 SER A C 1
ATOM 704 O O . SER A 1 86 ? 2.696 5.533 -4.542 1.00 94.81 86 SER A O 1
ATOM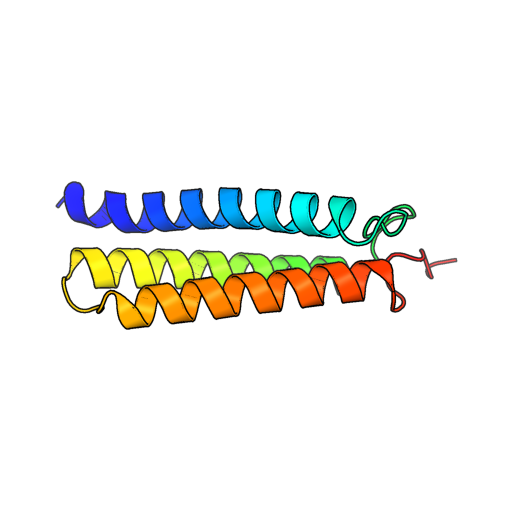 706 N N . THR A 1 87 ? 0.657 5.019 -3.774 1.00 92.25 87 THR A N 1
ATOM 707 C CA . THR A 1 87 ? 0.556 3.756 -4.516 1.00 92.25 87 THR A CA 1
ATOM 708 C C . THR A 1 87 ? 0.447 4.016 -6.011 1.00 92.25 87 THR A C 1
ATOM 710 O O . THR A 1 87 ? 1.034 3.286 -6.809 1.00 92.25 87 THR A O 1
ATOM 713 N N . PHE A 1 88 ? -0.228 5.096 -6.410 1.00 90.00 88 PHE A N 1
ATOM 714 C CA . PHE A 1 88 ? -0.235 5.550 -7.796 1.00 90.00 88 PHE A CA 1
ATOM 715 C C . PHE A 1 88 ? 1.177 5.918 -8.272 1.00 90.00 88 PHE A C 1
ATOM 717 O O . PHE A 1 88 ? 1.600 5.451 -9.326 1.00 90.00 88 PHE A O 1
ATOM 724 N N . ILE A 1 89 ? 1.936 6.685 -7.479 1.00 89.81 89 ILE A N 1
ATOM 725 C CA . ILE A 1 89 ? 3.329 7.047 -7.793 1.00 89.81 89 ILE A CA 1
ATOM 726 C C . ILE A 1 89 ? 4.208 5.797 -7.903 1.00 89.81 89 ILE A C 1
ATOM 728 O O . ILE A 1 89 ? 4.986 5.693 -8.846 1.00 89.81 89 ILE A O 1
ATOM 732 N N . VAL A 1 90 ? 4.073 4.833 -6.986 1.00 89.94 90 VAL A N 1
ATOM 733 C CA . VAL A 1 90 ? 4.844 3.579 -7.018 1.00 89.94 90 VAL A CA 1
ATOM 734 C C . VAL A 1 90 ? 4.536 2.772 -8.280 1.00 89.94 90 VAL A C 1
ATOM 736 O O . VAL A 1 90 ? 5.465 2.340 -8.960 1.00 89.94 90 VAL A O 1
ATOM 739 N N . ASN A 1 91 ? 3.258 2.612 -8.643 1.00 88.19 91 ASN A N 1
ATOM 740 C CA . ASN A 1 91 ? 2.870 1.932 -9.883 1.00 88.19 91 ASN A CA 1
ATOM 741 C C . ASN A 1 91 ? 3.364 2.688 -11.129 1.00 88.19 91 ASN A C 1
ATOM 743 O O . ASN A 1 91 ? 3.889 2.079 -12.064 1.00 88.19 91 ASN A O 1
ATOM 747 N N . TRP A 1 92 ? 3.259 4.019 -11.136 1.00 86.19 92 TRP A N 1
ATOM 748 C CA . TRP A 1 92 ? 3.766 4.851 -12.223 1.00 86.19 92 TRP A CA 1
ATOM 749 C C . TRP A 1 92 ? 5.277 4.702 -12.393 1.00 86.19 92 TRP A C 1
ATOM 751 O O . TRP A 1 92 ? 5.741 4.427 -13.502 1.00 86.19 92 TRP A O 1
ATOM 761 N N . TYR A 1 93 ? 6.027 4.785 -11.295 1.00 83.38 93 TYR A N 1
ATOM 762 C CA . TYR A 1 93 ? 7.473 4.596 -11.270 1.00 83.38 93 TYR A CA 1
ATOM 763 C C . TYR A 1 93 ? 7.863 3.207 -11.789 1.00 83.38 93 TYR A C 1
ATOM 765 O O . TYR A 1 93 ? 8.671 3.103 -12.710 1.00 83.38 93 TYR A O 1
ATOM 773 N N . ALA A 1 94 ? 7.193 2.155 -11.308 1.00 81.69 94 ALA A N 1
ATOM 774 C CA . ALA A 1 94 ? 7.394 0.776 -11.754 1.00 81.69 94 ALA A CA 1
ATOM 775 C C . ALA A 1 94 ? 7.098 0.550 -13.247 1.00 81.69 94 ALA A C 1
ATOM 777 O O . ALA A 1 94 ? 7.643 -0.370 -13.855 1.00 81.69 94 ALA A O 1
ATOM 778 N N . SER A 1 95 ? 6.224 1.371 -13.835 1.00 78.69 95 SER A N 1
ATOM 779 C CA . SER A 1 95 ? 5.816 1.270 -15.240 1.00 78.69 95 SER A CA 1
ATOM 780 C C . SER A 1 95 ? 6.599 2.166 -16.208 1.00 78.69 95 SER A C 1
ATOM 782 O O . SER A 1 95 ? 6.529 1.950 -17.414 1.00 78.69 95 SER A O 1
ATOM 784 N N . THR A 1 96 ? 7.289 3.203 -15.713 1.00 74.25 96 THR A N 1
ATOM 785 C CA . THR A 1 96 ? 7.898 4.251 -16.558 1.00 74.25 96 THR A CA 1
ATOM 786 C C . THR A 1 96 ? 9.405 4.404 -16.345 1.00 74.25 96 THR A C 1
ATOM 788 O O . THR A 1 96 ? 10.117 4.637 -17.316 1.00 74.25 96 THR A O 1
ATOM 791 N N . TYR A 1 97 ? 9.913 4.256 -15.119 1.00 64.94 97 TYR A N 1
ATOM 792 C CA . TYR A 1 97 ? 11.314 4.533 -14.794 1.00 64.94 97 TYR A CA 1
ATOM 793 C C . TYR A 1 97 ? 12.009 3.280 -14.248 1.00 64.94 97 TYR A C 1
ATOM 795 O O . TYR A 1 97 ? 12.109 3.056 -13.047 1.00 64.94 97 TYR A O 1
ATOM 803 N N . GLY A 1 98 ? 12.520 2.460 -15.169 1.00 57.22 98 GLY A N 1
ATOM 804 C CA . GLY A 1 98 ? 13.834 1.833 -14.989 1.00 57.22 98 GLY A CA 1
ATOM 805 C C . GLY A 1 98 ? 13.984 0.632 -14.052 1.00 57.22 98 GLY A C 1
ATOM 806 O O . GLY A 1 98 ? 15.117 0.223 -13.833 1.00 57.22 98 GLY A O 1
ATOM 807 N N . TYR A 1 99 ? 12.913 0.023 -13.537 1.00 53.47 99 TYR A N 1
ATOM 808 C CA . TYR A 1 99 ? 13.037 -1.261 -12.819 1.00 53.47 99 TYR A CA 1
ATOM 809 C C . TYR A 1 99 ? 12.010 -2.330 -13.197 1.00 53.47 99 TYR A C 1
ATOM 811 O O . TYR A 1 99 ? 12.126 -3.440 -12.693 1.00 53.47 99 TYR A O 1
ATOM 819 N N . GLY A 1 100 ? 11.039 -2.019 -14.064 1.00 50.66 100 GLY A N 1
ATOM 820 C CA . GLY A 1 100 ? 10.208 -3.005 -14.772 1.00 50.66 100 GLY A CA 1
ATOM 821 C C . GLY A 1 100 ? 10.811 -3.479 -16.103 1.00 50.66 100 GLY A C 1
ATOM 822 O O . GLY A 1 100 ? 10.194 -4.291 -16.784 1.00 50.66 100 GLY A O 1
ATOM 823 N N . LEU A 1 101 ? 11.980 -2.933 -16.455 1.00 52.91 101 LEU A N 1
ATOM 824 C CA . LEU A 1 101 ? 12.906 -3.427 -17.470 1.00 52.91 101 LEU A CA 1
ATOM 825 C C . LEU A 1 101 ? 13.957 -4.236 -16.713 1.00 52.91 101 LEU A C 1
ATOM 827 O O . LEU A 1 101 ? 14.566 -3.728 -15.764 1.00 52.91 101 LEU A O 1
ATOM 831 N N . ASN A 1 102 ? 14.143 -5.492 -17.091 1.00 50.91 102 ASN A N 1
ATOM 832 C CA . ASN A 1 102 ? 15.115 -6.374 -16.465 1.00 50.91 102 ASN A CA 1
ATOM 833 C C . ASN A 1 102 ? 16.538 -5.923 -16.857 1.00 50.91 102 ASN A C 1
ATOM 835 O O . ASN A 1 102 ? 17.126 -6.445 -17.793 1.00 50.91 102 ASN A O 1
ATOM 839 N N . LEU A 1 103 ? 17.087 -4.909 -16.176 1.00 52.97 103 LEU A N 1
ATOM 840 C CA . LEU A 1 103 ? 18.440 -4.379 -16.427 1.00 52.97 103 LEU A CA 1
ATOM 841 C C . LEU A 1 103 ? 19.563 -5.309 -15.928 1.00 52.97 103 LEU A C 1
ATOM 843 O O . LEU A 1 103 ? 20.730 -4.937 -15.972 1.00 52.97 103 LEU A O 1
ATOM 847 N N . SER A 1 104 ? 19.227 -6.502 -15.433 1.00 47.88 104 SER A N 1
ATOM 848 C CA . SER A 1 104 ? 20.192 -7.569 -15.175 1.00 47.88 104 SER A CA 1
ATOM 849 C C . SER A 1 104 ? 20.302 -8.480 -16.398 1.00 47.88 104 SER A C 1
ATOM 851 O O . SER A 1 104 ? 19.673 -9.540 -16.441 1.00 47.88 104 SER A O 1
ATOM 853 N N . TYR A 1 105 ? 21.094 -8.039 -17.373 1.00 44.62 105 TYR A N 1
ATOM 854 C CA . TYR A 1 105 ? 21.857 -8.896 -18.280 1.00 44.62 105 TYR A CA 1
ATOM 855 C C . TYR A 1 105 ? 23.289 -8.366 -18.335 1.00 44.62 105 TYR A C 1
ATOM 857 O O . TYR A 1 105 ? 23.437 -7.124 -18.388 1.00 44.62 105 TYR A O 1
#

Secondary structure (DSSP, 8-state):
-HHHHHHHHHHHHHHHHHHHHHHHHHHHHSTT--TTTT---HHHHHHHHHHHHHHHHHHHHHHHHHHTT-S-HHHHHHHHHHHHHHHHHHHHHHHHSSSSS----

pLDDT: mean 83.47, std 12.39, range [44.62, 95.88]

Sequence (105 aa):
MIKKILYPILGLIITIVLMQFSHEAFVNLVKHKRPCIEGCSGSFKNFLMIYTWFWFILSMLAGYLIAARKASYKFIMILVLIFLISTFIVNWYASTYGYGLNLSY